Protein AF-A0A920PAE5-F1 (afdb_monomer)

Mean predicted aligned error: 4.55 Å

Nearest PDB structures (foldseek):
  1gr0-assembly1_A  TM=9.787E-01  e=7.448E-11  Mycobacterium tuberculosis
  6k96-assembly1_A-2  TM=8.801E-01  e=8.353E-07  Streptomyces citricolor
  6k96-assembly1_B-2  TM=8.871E-01  e=2.253E-06  Streptomyces citricolor
  3lrx-assembly3_C  TM=3.010E-01  e=3.157E+00  Pyrococcus furiosus
  3lrx-assembly4_E  TM=3.338E-01  e=3.603E+00  Pyrococcus furiosus

Solvent-accessible surface area (backbone atoms only — not comparable to full-atom values): 6837 Å² total; per-residue (Å²): 108,60,72,51,50,63,48,87,89,46,52,87,79,50,82,79,74,90,64,76,64,74,65,58,30,59,52,37,48,76,65,68,47,62,70,45,75,44,79,66,51,83,84,20,52,64,35,49,56,53,51,50,52,33,34,60,74,37,69,28,22,41,37,37,45,32,84,53,82,38,52,76,35,65,78,50,37,51,58,33,55,78,70,74,38,58,70,45,54,47,42,63,81,68,95,79,45,69,73,59,51,50,53,50,51,55,49,45,64,71,71,55,80,84,113

Sequence (115 aa):
MTHDGVGKYVSHLVKKSPHSTADISGILKEREVDVVINYLPVGSEMATKWYVEQVLDARCGLINCIPVFIAKEDFWRNRFEERGLPIVGDDIKSQVGATILHRVLTRCLKTGVLQ

pLDDT: mean 94.04, std 7.34, range [52.62, 98.56]

Secondary structure (DSSP, 8-state):
--GGGS-TTTTTT-PPPSSPPP-HHHHHHHTT--EEEE-PPTT-HHHHHHHHHHHHHHT-EEEE-SSS-SSSSHHHHHHHHHHT--EE-SSPPPSS-HHHHHHHHHHHHHTTTT-

Foldseek 3Di:
DCQCLADPVCPVVDDDDPDDDDLLLVVLLVVVAAEDEDPGDAPRQVNVVVVLVSCLSNLHAYEAQYPHDQCPDPVNVVSCVVSVHHYHDDHDDDPDDPVVVVVVVVVCVVVPPPD

Radius of gyration: 18.5 Å; Cα contacts (8 Å, |Δi|>4): 134; chains: 1; bounding box: 45×27×56 Å

Structure (mmCIF, N/CA/C/O backbone):
data_AF-A0A920PAE5-F1
#
_entry.id   AF-A0A920PAE5-F1
#
loop_
_atom_site.group_PDB
_atom_site.id
_atom_site.type_symbol
_atom_site.label_atom_id
_atom_site.label_alt_id
_atom_site.label_comp_id
_atom_site.label_asym_id
_atom_site.label_entity_id
_atom_site.label_seq_id
_atom_site.pdbx_PDB_ins_code
_atom_site.Cartn_x
_atom_site.Cartn_y
_atom_site.Cartn_z
_atom_site.occupancy
_atom_site.B_iso_or_equiv
_atom_site.auth_seq_id
_atom_site.auth_comp_id
_atom_site.auth_asym_id
_atom_site.auth_atom_id
_atom_site.pdbx_PDB_model_num
ATOM 1 N N . MET A 1 1 ? 15.468 -3.880 -6.943 1.00 83.88 1 MET A N 1
ATOM 2 C CA . MET A 1 1 ? 15.667 -2.869 -5.880 1.00 83.88 1 MET A CA 1
ATOM 3 C C . MET A 1 1 ? 14.596 -3.070 -4.825 1.00 83.88 1 MET A C 1
ATOM 5 O O . MET A 1 1 ? 13.464 -3.332 -5.192 1.00 83.88 1 MET A O 1
ATOM 9 N N . THR A 1 2 ? 14.943 -3.021 -3.537 1.00 86.56 2 THR A N 1
ATOM 10 C CA . THR A 1 2 ? 13.978 -3.254 -2.439 1.00 86.56 2 THR A CA 1
ATOM 11 C C . THR A 1 2 ? 13.516 -1.967 -1.753 1.00 86.56 2 THR A C 1
ATOM 13 O O . THR A 1 2 ? 12.682 -2.046 -0.861 1.00 86.56 2 THR A O 1
ATOM 16 N N . HIS A 1 3 ? 14.095 -0.811 -2.111 1.00 91.25 3 HIS A N 1
ATOM 17 C CA . HIS A 1 3 ? 13.911 0.470 -1.413 1.00 91.25 3 HIS A CA 1
ATOM 18 C C . HIS A 1 3 ? 14.000 0.311 0.121 1.00 91.25 3 HIS A C 1
ATOM 20 O O . HIS A 1 3 ? 14.853 -0.438 0.614 1.00 91.25 3 HIS A O 1
ATOM 26 N N . ASP A 1 4 ? 13.105 0.979 0.846 1.00 91.62 4 ASP A N 1
ATOM 27 C CA . ASP A 1 4 ? 12.852 0.910 2.287 1.00 91.62 4 ASP A CA 1
ATOM 28 C C . ASP A 1 4 ? 11.925 -0.263 2.686 1.00 91.62 4 ASP A C 1
ATOM 30 O O . ASP A 1 4 ? 11.425 -0.328 3.807 1.00 91.62 4 ASP A O 1
ATOM 34 N N . GLY A 1 5 ? 11.740 -1.242 1.791 1.00 87.38 5 GLY A N 1
ATOM 35 C CA . GLY A 1 5 ? 10.989 -2.483 2.016 1.00 87.38 5 GLY A CA 1
ATOM 36 C C . GLY A 1 5 ? 11.604 -3.437 3.044 1.00 87.38 5 GLY A C 1
ATOM 37 O O . GLY A 1 5 ? 10.938 -4.349 3.519 1.00 87.38 5 GLY A O 1
ATOM 38 N N . VAL A 1 6 ? 12.888 -3.274 3.377 1.00 90.56 6 VAL A N 1
ATOM 39 C CA . VAL A 1 6 ? 13.606 -4.160 4.307 1.00 90.56 6 VAL A CA 1
ATOM 40 C C . VAL A 1 6 ? 14.132 -3.343 5.478 1.00 90.56 6 VAL A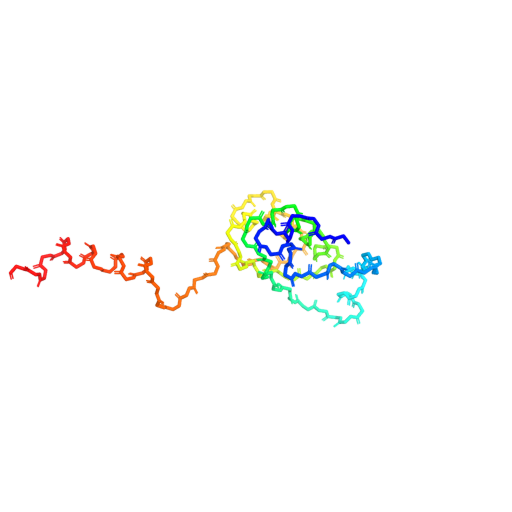 C 1
ATOM 42 O O . VAL A 1 6 ? 15.139 -2.647 5.360 1.00 90.56 6 VAL A O 1
ATOM 45 N N . GLY A 1 7 ? 13.447 -3.452 6.616 1.00 88.25 7 GLY A N 1
ATOM 46 C CA . GLY A 1 7 ? 13.802 -2.745 7.843 1.00 88.25 7 GLY A CA 1
ATOM 47 C C . GLY A 1 7 ? 15.007 -3.339 8.581 1.00 88.25 7 GLY A C 1
ATOM 48 O O . GLY A 1 7 ? 15.407 -4.486 8.364 1.00 88.25 7 GLY A O 1
ATOM 49 N N . LYS A 1 8 ? 15.543 -2.565 9.534 1.00 88.25 8 LYS A N 1
ATOM 50 C CA . LYS A 1 8 ? 16.699 -2.920 10.384 1.00 88.25 8 LYS A CA 1
ATOM 51 C C . LYS A 1 8 ? 16.563 -4.285 11.072 1.00 88.25 8 LYS A C 1
ATOM 53 O O . LYS A 1 8 ? 17.542 -5.011 11.198 1.00 88.25 8 LYS A O 1
ATOM 58 N N . TYR A 1 9 ? 15.358 -4.626 11.524 1.00 90.12 9 TYR A N 1
ATOM 59 C CA . TYR A 1 9 ? 15.102 -5.861 12.271 1.00 90.12 9 TYR A CA 1
ATOM 60 C C . TYR A 1 9 ? 14.961 -7.098 11.386 1.00 90.12 9 TYR A C 1
ATOM 62 O O . TYR A 1 9 ? 15.071 -8.206 11.887 1.00 90.12 9 TYR A O 1
ATOM 70 N N . VAL A 1 10 ? 14.728 -6.931 10.085 1.00 91.06 10 VAL A N 1
ATOM 71 C CA . VAL A 1 10 ? 14.508 -8.058 9.166 1.00 91.06 10 VAL A CA 1
ATOM 72 C C . VAL A 1 10 ? 15.715 -8.265 8.252 1.00 91.06 10 VAL A C 1
ATOM 74 O O . VAL A 1 10 ? 15.923 -9.365 7.756 1.00 91.06 10 VAL A O 1
ATOM 77 N N . SER A 1 11 ? 16.575 -7.256 8.083 1.00 90.75 11 SER A N 1
ATOM 78 C CA . SER A 1 11 ? 17.735 -7.302 7.181 1.00 90.75 11 SER A CA 1
ATOM 79 C C . SER A 1 11 ? 18.727 -8.439 7.447 1.00 90.75 11 SER A C 1
ATOM 81 O O . SER A 1 11 ? 19.404 -8.865 6.518 1.00 90.75 11 SER A O 1
ATOM 83 N N . HIS A 1 12 ? 18.814 -8.935 8.683 1.00 92.88 12 HIS A N 1
ATOM 84 C CA . HIS A 1 12 ? 19.663 -10.073 9.049 1.00 92.88 12 HIS A CA 1
ATOM 85 C C . HIS A 1 12 ? 18.955 -11.431 8.910 1.00 92.88 12 HIS A C 1
ATOM 87 O O . HIS A 1 12 ? 19.612 -12.466 8.948 1.00 92.88 12 HIS A O 1
ATOM 93 N N . LEU A 1 13 ? 17.628 -11.430 8.744 1.00 93.69 13 LEU A N 1
ATOM 94 C CA . LEU A 1 13 ? 16.799 -12.627 8.592 1.00 93.69 13 LEU A CA 1
ATOM 95 C C . LEU A 1 13 ? 16.514 -12.956 7.123 1.00 93.69 13 LEU A C 1
ATOM 97 O O . LEU A 1 13 ? 16.297 -14.118 6.789 1.00 93.69 13 LEU A O 1
ATOM 101 N N . VAL A 1 14 ? 16.515 -11.953 6.239 1.00 92.81 14 VAL A N 1
ATOM 102 C CA . VAL A 1 14 ? 16.255 -12.139 4.804 1.00 92.81 14 VAL A CA 1
ATOM 103 C C . VAL A 1 14 ? 17.462 -11.771 3.954 1.00 92.81 14 VAL A C 1
ATOM 105 O O . VAL A 1 14 ? 18.074 -10.715 4.110 1.00 92.81 14 VAL A O 1
ATOM 108 N N . LYS A 1 15 ? 17.770 -12.628 2.979 1.00 92.19 15 LYS A N 1
ATOM 109 C CA . LYS A 1 15 ? 18.775 -12.350 1.954 1.00 92.19 15 LYS A CA 1
ATOM 110 C C . LYS A 1 15 ? 18.100 -11.690 0.756 1.00 92.19 15 LYS A C 1
ATOM 112 O O . LYS A 1 15 ? 17.195 -12.267 0.157 1.00 92.19 15 LYS A O 1
ATOM 117 N N . LYS A 1 16 ? 18.551 -10.488 0.386 1.00 90.69 16 LYS A N 1
ATOM 118 C CA . LYS A 1 16 ? 18.080 -9.823 -0.837 1.00 90.69 16 LYS A CA 1
ATOM 119 C C . LYS A 1 16 ? 18.426 -10.679 -2.055 1.00 90.69 16 LYS A C 1
ATOM 121 O O . LYS A 1 16 ? 19.532 -11.214 -2.147 1.00 90.69 16 LYS A O 1
ATOM 126 N N . SER A 1 17 ? 17.478 -10.782 -2.982 1.00 92.50 17 SER A N 1
ATOM 127 C CA . SER A 1 17 ? 17.704 -11.442 -4.267 1.00 92.50 17 SER A CA 1
ATOM 128 C C . SER A 1 17 ? 18.862 -10.760 -5.013 1.00 92.50 17 SER A C 1
ATOM 130 O O . SER A 1 17 ? 18.905 -9.527 -5.032 1.00 92.50 17 SER A O 1
ATOM 132 N N . PRO A 1 18 ? 19.791 -11.524 -5.618 1.00 92.00 18 PRO A N 1
ATOM 133 C CA . PRO A 1 18 ? 20.869 -10.962 -6.430 1.00 92.00 18 PRO A CA 1
ATOM 134 C C . PRO A 1 18 ? 20.385 -10.494 -7.811 1.00 92.00 18 PRO A C 1
ATOM 136 O O . PRO A 1 18 ? 21.137 -9.845 -8.532 1.00 92.00 18 PRO A O 1
ATOM 139 N N . HIS A 1 19 ? 19.155 -10.841 -8.197 1.00 93.56 19 HIS A N 1
ATOM 140 C CA . HIS A 1 19 ? 18.592 -10.477 -9.490 1.00 93.56 19 HIS A CA 1
ATOM 141 C C . HIS A 1 19 ? 18.264 -8.980 -9.559 1.00 93.56 19 HIS A C 1
ATOM 143 O O . HIS A 1 19 ? 17.979 -8.325 -8.550 1.00 93.56 19 HIS A O 1
ATOM 149 N N . SER A 1 20 ? 18.290 -8.441 -10.777 1.00 93.50 20 SER A N 1
ATOM 150 C CA . SER A 1 20 ? 17.845 -7.080 -11.062 1.00 93.50 20 SER A CA 1
ATOM 151 C C . SER A 1 20 ? 16.360 -6.892 -10.730 1.00 93.50 20 SER A C 1
ATOM 153 O O . SER A 1 20 ? 15.599 -7.846 -10.558 1.00 93.50 20 SER A O 1
ATOM 155 N N . THR A 1 21 ? 15.940 -5.631 -10.611 1.00 93.88 21 THR A N 1
ATOM 156 C CA . THR A 1 21 ? 14.515 -5.296 -10.516 1.00 93.88 21 THR A CA 1
ATOM 157 C C . THR A 1 21 ? 13.797 -5.813 -11.760 1.00 93.88 21 THR A C 1
ATOM 159 O O . THR A 1 21 ? 14.253 -5.553 -12.871 1.00 93.88 21 THR A O 1
ATOM 162 N N . 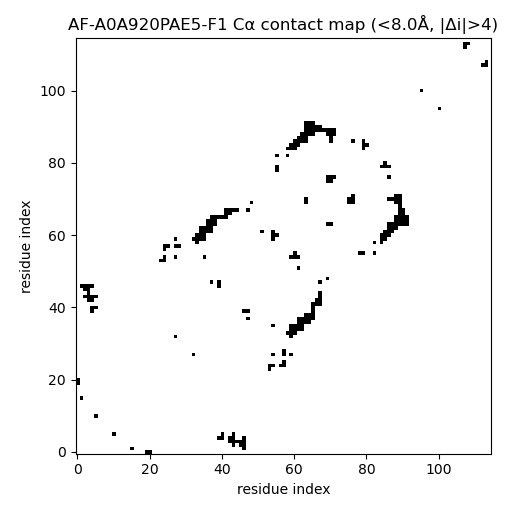ALA A 1 22 ? 12.696 -6.537 -11.570 1.00 94.88 22 ALA A N 1
ATOM 163 C CA . ALA A 1 22 ? 11.842 -6.960 -12.670 1.00 94.88 22 ALA A CA 1
ATOM 164 C C . ALA A 1 22 ? 11.064 -5.768 -13.255 1.00 94.88 22 ALA A C 1
ATOM 166 O O . ALA A 1 22 ? 10.800 -4.795 -12.544 1.00 94.88 22 ALA A O 1
ATOM 167 N N . ASP A 1 23 ? 10.673 -5.866 -14.525 1.00 96.69 23 ASP A N 1
ATOM 168 C CA . ASP A 1 23 ? 9.734 -4.930 -15.148 1.00 96.69 23 ASP A CA 1
ATOM 169 C C . ASP A 1 23 ? 8.316 -5.205 -14.633 1.00 96.69 23 ASP A C 1
ATOM 171 O O . ASP A 1 23 ? 7.583 -6.038 -15.164 1.00 96.69 23 ASP A O 1
ATOM 175 N N . ILE A 1 24 ? 7.952 -4.538 -13.539 1.00 97.50 24 ILE A N 1
ATOM 176 C CA . ILE A 1 24 ? 6.664 -4.754 -12.879 1.00 97.50 24 ILE A CA 1
ATOM 177 C C . ILE A 1 24 ? 5.512 -4.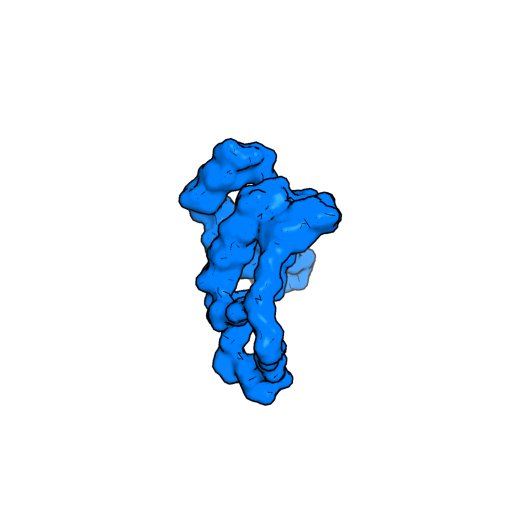321 -13.785 1.00 97.50 24 ILE A C 1
ATOM 179 O O . ILE A 1 24 ? 4.546 -5.067 -13.911 1.00 97.50 24 ILE A O 1
ATOM 183 N N . SER A 1 25 ? 5.611 -3.161 -14.443 1.00 98.00 25 SER A N 1
ATOM 184 C CA . SER A 1 25 ? 4.553 -2.676 -15.336 1.00 98.00 25 SER A CA 1
ATOM 185 C C . SER A 1 25 ? 4.322 -3.637 -16.506 1.00 98.00 25 SER A C 1
ATOM 187 O O . SER A 1 25 ? 3.177 -3.989 -16.794 1.00 98.00 25 SER A O 1
ATOM 189 N N . GLY A 1 26 ? 5.399 -4.119 -17.138 1.00 98.31 26 GLY A N 1
ATOM 190 C CA . GLY A 1 26 ? 5.327 -5.113 -18.210 1.00 98.31 26 GLY A CA 1
ATOM 191 C C . GLY A 1 26 ? 4.686 -6.422 -17.754 1.00 98.31 26 GLY A C 1
ATOM 192 O O . GLY A 1 26 ? 3.753 -6.897 -18.395 1.00 98.31 26 GLY A O 1
ATOM 193 N N . ILE A 1 27 ? 5.107 -6.954 -16.602 1.00 98.31 27 ILE A N 1
ATOM 194 C CA . ILE A 1 27 ? 4.549 -8.191 -16.034 1.00 98.31 27 ILE A CA 1
ATOM 195 C C . ILE A 1 27 ? 3.053 -8.048 -15.724 1.00 98.31 27 ILE A C 1
ATOM 197 O O . ILE A 1 27 ? 2.288 -8.977 -15.978 1.00 98.31 27 ILE A O 1
ATOM 201 N N . LEU A 1 28 ? 2.623 -6.913 -15.163 1.00 98.44 28 LEU A N 1
ATOM 202 C CA . LEU A 1 28 ? 1.211 -6.668 -14.849 1.00 98.44 28 LEU A CA 1
ATOM 203 C C . LEU A 1 28 ? 0.352 -6.601 -16.119 1.00 98.44 28 LEU A C 1
ATOM 205 O O . LEU A 1 28 ? -0.738 -7.170 -16.138 1.00 98.44 28 LEU A O 1
ATOM 209 N N . LYS A 1 29 ? 0.860 -5.964 -17.183 1.00 98.25 29 LYS A N 1
ATOM 210 C CA . LYS A 1 29 ? 0.190 -5.897 -18.493 1.00 98.25 29 LYS A CA 1
ATOM 211 C C . LYS A 1 29 ? 0.119 -7.262 -19.172 1.00 98.25 29 LYS A C 1
ATOM 213 O O . LYS A 1 29 ? -0.945 -7.642 -19.637 1.00 98.25 29 LYS A O 1
ATOM 218 N N . GLU A 1 30 ? 1.232 -7.998 -19.213 1.00 98.38 30 GLU A N 1
ATOM 219 C CA . GLU A 1 30 ? 1.316 -9.337 -19.820 1.00 98.38 30 GLU A CA 1
ATOM 220 C C . GLU A 1 30 ? 0.334 -10.315 -19.168 1.00 98.38 30 GLU A C 1
ATOM 222 O O . GLU A 1 30 ? -0.258 -11.154 -19.838 1.00 98.38 30 GLU A O 1
ATOM 227 N N . ARG A 1 31 ? 0.158 -10.195 -17.850 1.00 98.12 31 ARG A N 1
ATOM 228 C CA . ARG A 1 31 ? -0.728 -11.055 -17.062 1.00 98.12 31 ARG A CA 1
ATOM 229 C C . ARG A 1 31 ? -2.163 -10.549 -16.965 1.00 98.12 31 ARG A C 1
ATOM 231 O O . ARG A 1 31 ? -2.926 -11.145 -16.211 1.00 98.12 31 ARG A O 1
ATOM 238 N N . GLU A 1 32 ? -2.501 -9.466 -17.667 1.00 97.81 32 GLU A N 1
ATOM 239 C CA . GLU A 1 32 ? -3.843 -8.869 -17.676 1.00 97.81 32 GLU A CA 1
ATOM 240 C C . GLU A 1 32 ? -4.377 -8.625 -16.252 1.00 97.81 32 GLU A C 1
ATOM 242 O O . GLU A 1 32 ? -5.504 -8.967 -15.909 1.00 97.81 32 GLU A O 1
ATOM 247 N N . VAL A 1 33 ? -3.527 -8.079 -15.375 1.00 98.38 33 VAL A N 1
ATOM 248 C 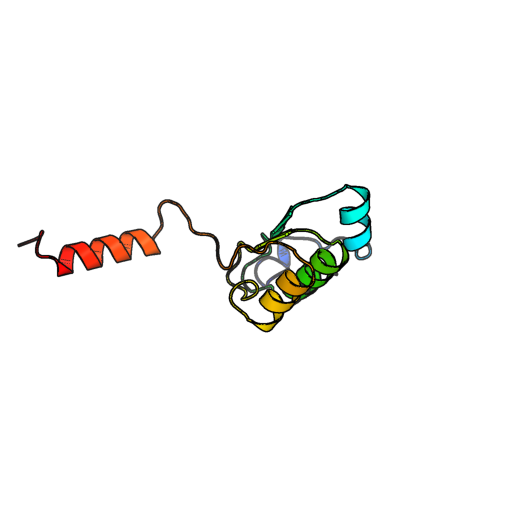CA . VAL A 1 33 ? -3.886 -7.883 -13.966 1.00 98.38 33 VAL A CA 1
ATOM 249 C C . VAL A 1 33 ? -4.868 -6.724 -13.817 1.00 98.38 33 VAL A C 1
ATOM 251 O O . VAL A 1 33 ? -4.555 -5.590 -14.167 1.00 98.38 33 VAL A O 1
ATOM 254 N N . ASP A 1 34 ? -6.012 -6.982 -13.185 1.00 98.12 34 ASP A N 1
ATOM 255 C CA . ASP A 1 34 ? -6.993 -5.935 -12.880 1.00 98.12 34 ASP A CA 1
ATOM 256 C C . ASP A 1 34 ? -6.653 -5.148 -11.608 1.00 98.12 34 ASP A C 1
ATOM 258 O O . ASP A 1 34 ? -6.828 -3.930 -11.551 1.00 98.12 34 ASP A O 1
ATOM 262 N N . VAL A 1 35 ? -6.190 -5.835 -10.555 1.00 98.19 35 VAL A N 1
ATOM 263 C CA . VAL A 1 35 ? -6.017 -5.260 -9.210 1.00 98.19 35 VAL A CA 1
ATOM 264 C C . VAL A 1 35 ? -4.719 -5.732 -8.564 1.00 98.19 35 VAL A C 1
ATOM 266 O O . VAL A 1 35 ? -4.423 -6.925 -8.518 1.00 98.19 35 VAL A O 1
ATOM 269 N N . VAL A 1 36 ? -3.979 -4.787 -7.984 1.00 98.38 36 VAL A N 1
ATOM 270 C CA . VAL A 1 36 ? -2.775 -5.040 -7.187 1.00 98.38 36 VAL A CA 1
ATOM 271 C C . VAL A 1 36 ? -3.054 -4.775 -5.711 1.00 98.38 36 VAL A C 1
ATOM 273 O O . VAL A 1 36 ? -3.673 -3.775 -5.353 1.00 98.38 36 VAL A O 1
ATOM 276 N N . ILE A 1 37 ? -2.570 -5.661 -4.840 1.00 98.31 37 ILE A N 1
ATOM 277 C CA . ILE A 1 37 ? -2.718 -5.542 -3.385 1.00 98.31 37 ILE A CA 1
ATOM 278 C C . ILE A 1 37 ? -1.348 -5.271 -2.760 1.00 98.31 37 ILE A C 1
ATOM 280 O O . ILE A 1 37 ? -0.429 -6.081 -2.886 1.00 98.31 37 ILE A O 1
ATOM 284 N N . ASN A 1 38 ? -1.208 -4.140 -2.071 1.00 97.81 38 ASN A N 1
ATOM 285 C CA . ASN A 1 38 ? 0.030 -3.748 -1.410 1.00 97.81 38 ASN A CA 1
ATOM 286 C C . ASN A 1 38 ? 0.073 -4.241 0.044 1.00 97.81 38 ASN A C 1
ATOM 288 O O . ASN A 1 38 ? -0.602 -3.682 0.906 1.00 97.81 38 ASN A O 1
ATOM 292 N N . TYR A 1 39 ? 0.927 -5.232 0.310 1.00 97.12 39 TYR A N 1
ATOM 293 C CA . TYR A 1 39 ? 1.264 -5.744 1.648 1.00 97.12 39 TYR A CA 1
ATOM 294 C C . TYR A 1 39 ? 2.747 -5.554 1.995 1.00 97.12 39 TYR A C 1
ATOM 296 O O . TYR A 1 39 ? 3.355 -6.380 2.680 1.00 97.12 39 TYR A O 1
ATOM 304 N N . LEU A 1 40 ? 3.366 -4.482 1.499 1.00 96.44 40 LEU A N 1
ATOM 305 C CA . LEU A 1 40 ? 4.724 -4.140 1.910 1.00 96.44 40 LEU A CA 1
ATOM 306 C C . LEU A 1 40 ? 4.820 -3.953 3.440 1.00 96.44 40 LEU A C 1
ATOM 308 O O . LEU A 1 40 ? 3.818 -3.723 4.118 1.00 96.44 40 LEU A O 1
ATOM 312 N N . PRO A 1 41 ? 6.019 -4.051 4.030 1.00 94.62 41 PRO A N 1
ATOM 313 C CA . PRO A 1 41 ? 6.176 -3.760 5.447 1.00 94.62 41 PRO A CA 1
ATOM 314 C C . PRO A 1 41 ? 5.781 -2.319 5.799 1.00 94.62 41 PRO A C 1
ATOM 316 O O . PRO A 1 41 ? 5.925 -1.384 5.010 1.00 94.62 41 PRO A O 1
ATOM 319 N N . VAL A 1 42 ? 5.286 -2.128 7.023 1.00 92.31 42 VAL A N 1
ATOM 320 C CA . VAL A 1 42 ? 4.966 -0.792 7.542 1.00 92.31 42 VAL A CA 1
ATOM 321 C C . VAL A 1 42 ? 6.226 0.080 7.534 1.00 92.31 42 VAL A C 1
ATOM 323 O O . VAL A 1 42 ? 7.291 -0.356 7.970 1.00 92.31 42 VAL A O 1
ATOM 326 N N . GLY A 1 43 ? 6.091 1.319 7.055 1.00 90.31 43 GLY A N 1
ATOM 327 C CA . GLY A 1 43 ? 7.197 2.273 6.911 1.00 90.31 43 GLY A CA 1
ATOM 328 C C . GLY A 1 43 ? 7.882 2.256 5.540 1.00 90.31 43 GLY A C 1
ATOM 329 O O . GLY A 1 43 ? 8.769 3.070 5.311 1.00 90.31 43 GLY A O 1
ATOM 330 N N . SER A 1 44 ? 7.471 1.378 4.621 1.00 94.62 44 SER A N 1
ATOM 331 C CA . SER A 1 44 ? 8.018 1.300 3.261 1.00 94.62 44 SER A CA 1
ATOM 332 C C . SER A 1 44 ? 7.381 2.325 2.313 1.00 94.62 44 SER A C 1
ATOM 334 O O . SER A 1 44 ? 6.641 1.975 1.388 1.00 94.62 44 SER A O 1
ATOM 336 N N . GLU A 1 45 ? 7.628 3.608 2.570 1.00 95.31 45 GLU A N 1
ATOM 337 C CA . GLU A 1 45 ? 7.042 4.731 1.837 1.00 95.31 45 GLU A CA 1
ATOM 338 C C . GLU A 1 45 ? 7.593 4.844 0.411 1.00 95.31 45 GLU A C 1
ATOM 340 O O . GLU A 1 45 ? 6.819 4.912 -0.546 1.00 95.31 45 GLU A O 1
ATOM 345 N N . MET A 1 46 ? 8.919 4.812 0.248 1.00 95.69 46 MET A N 1
ATOM 346 C CA . MET A 1 46 ? 9.561 4.897 -1.065 1.00 95.69 46 MET A CA 1
ATOM 347 C C . MET A 1 46 ? 9.197 3.693 -1.929 1.00 95.69 46 MET A C 1
ATOM 349 O O . MET A 1 46 ? 8.890 3.857 -3.108 1.00 95.69 46 MET A O 1
ATOM 353 N N . ALA A 1 47 ? 9.212 2.489 -1.347 1.00 96.56 47 ALA A N 1
ATOM 354 C CA . ALA A 1 47 ? 8.808 1.273 -2.040 1.00 96.56 47 ALA A CA 1
ATOM 355 C C . ALA A 1 47 ? 7.353 1.372 -2.509 1.00 96.56 47 ALA A C 1
ATOM 357 O O . ALA A 1 47 ? 7.070 1.105 -3.673 1.00 96.56 47 ALA A O 1
ATOM 358 N N . THR A 1 48 ? 6.443 1.794 -1.627 1.00 97.31 48 THR A N 1
ATOM 359 C CA . THR A 1 48 ? 5.017 1.913 -1.954 1.00 97.31 48 THR A CA 1
ATOM 360 C C . THR A 1 48 ? 4.793 2.906 -3.081 1.00 97.31 48 THR A C 1
ATOM 362 O O . THR A 1 48 ? 4.178 2.547 -4.078 1.00 97.31 48 THR A O 1
ATOM 365 N N . LYS A 1 49 ? 5.352 4.117 -2.979 1.00 97.06 49 LYS A N 1
ATOM 366 C CA . LYS A 1 49 ? 5.239 5.136 -4.032 1.00 97.06 49 LYS A CA 1
ATOM 367 C C . LYS A 1 49 ? 5.808 4.635 -5.361 1.00 97.06 49 LYS A C 1
ATOM 369 O O . LYS A 1 49 ? 5.182 4.822 -6.396 1.00 97.06 49 LYS A O 1
ATOM 374 N N . TRP A 1 50 ? 6.938 3.925 -5.335 1.00 97.75 50 TRP A N 1
ATOM 375 C CA . TRP A 1 50 ? 7.514 3.324 -6.539 1.00 97.75 50 TRP A CA 1
ATOM 376 C C . TRP A 1 50 ? 6.585 2.280 -7.176 1.00 97.75 50 TRP A C 1
ATOM 378 O O . TRP A 1 50 ? 6.349 2.344 -8.379 1.00 97.75 50 TRP A O 1
ATOM 388 N N . TYR A 1 51 ? 6.009 1.359 -6.393 1.00 97.81 51 TYR A N 1
ATOM 389 C CA . TYR A 1 51 ? 5.053 0.372 -6.915 1.00 97.81 51 TYR A CA 1
ATOM 390 C C . TYR A 1 51 ? 3.759 1.017 -7.420 1.00 97.81 51 TYR A C 1
ATOM 392 O O . TYR A 1 51 ? 3.214 0.555 -8.418 1.00 97.81 51 TYR A O 1
ATOM 400 N N . VAL A 1 52 ? 3.282 2.088 -6.782 1.00 97.81 52 VAL A N 1
ATOM 401 C CA . VAL A 1 52 ? 2.097 2.835 -7.235 1.00 97.81 52 VAL A CA 1
ATOM 402 C C . VAL A 1 52 ? 2.313 3.407 -8.637 1.00 97.81 52 VAL A C 1
ATOM 404 O O . VAL A 1 52 ? 1.417 3.298 -9.469 1.00 97.81 52 VAL A O 1
ATOM 407 N N . GLU A 1 53 ? 3.503 3.934 -8.940 1.00 97.88 53 GLU A N 1
ATOM 408 C CA . GLU A 1 53 ? 3.843 4.362 -10.306 1.00 97.88 53 GLU A CA 1
ATOM 409 C C . GLU A 1 53 ? 3.752 3.194 -11.299 1.00 97.88 53 GLU A C 1
ATOM 411 O O . GLU A 1 53 ? 3.111 3.316 -12.340 1.00 97.88 53 GLU A O 1
ATOM 416 N N . GLN A 1 54 ? 4.298 2.024 -10.945 1.00 98.00 54 GLN A N 1
ATOM 417 C CA . GLN A 1 54 ? 4.236 0.839 -11.814 1.00 98.00 54 GLN A CA 1
ATOM 418 C C . GLN A 1 54 ? 2.792 0.373 -12.066 1.00 98.00 54 GLN A C 1
ATOM 420 O O . GLN A 1 54 ? 2.458 -0.041 -13.176 1.00 98.00 54 GLN A O 1
ATOM 425 N N . VAL A 1 55 ? 1.936 0.460 -11.044 1.00 98.19 55 VAL A N 1
ATOM 426 C CA . VAL A 1 55 ? 0.504 0.127 -11.106 1.00 98.19 55 VAL A CA 1
ATOM 427 C C . VAL A 1 55 ? -0.259 1.103 -12.002 1.00 98.19 55 VAL A C 1
ATOM 429 O O . VAL A 1 55 ? -1.054 0.674 -12.840 1.00 98.19 55 VAL A O 1
ATOM 432 N N . LEU A 1 56 ? 0.014 2.406 -11.882 1.00 97.88 56 LEU A N 1
ATOM 433 C CA . LEU A 1 56 ? -0.573 3.435 -12.744 1.00 97.88 56 LEU A CA 1
ATOM 434 C C . LEU A 1 56 ? -0.162 3.241 -14.208 1.00 97.88 56 LEU A C 1
ATOM 436 O O . LEU A 1 56 ? -1.005 3.359 -15.100 1.00 97.88 56 LEU A O 1
ATOM 440 N N . ASP A 1 57 ? 1.105 2.902 -14.456 1.00 97.88 57 ASP A N 1
ATOM 441 C CA . ASP A 1 57 ? 1.626 2.621 -15.797 1.00 97.88 57 ASP A CA 1
ATOM 442 C C . ASP A 1 57 ? 1.024 1.346 -16.400 1.00 97.88 57 ASP A C 1
ATOM 444 O O . ASP A 1 57 ? 0.822 1.267 -17.616 1.00 97.88 57 ASP A O 1
ATOM 448 N N . ALA A 1 58 ? 0.731 0.353 -15.556 1.00 98.06 58 ALA A N 1
ATOM 449 C CA . ALA A 1 58 ? 0.047 -0.885 -15.925 1.00 98.06 58 ALA A CA 1
ATOM 450 C C . ALA A 1 58 ? -1.467 -0.727 -16.114 1.00 98.06 58 ALA A C 1
ATOM 452 O O . ALA A 1 58 ? -2.095 -1.606 -16.693 1.00 98.06 58 ALA A O 1
ATOM 453 N N . ARG A 1 59 ? -2.037 0.411 -15.697 1.00 97.88 59 ARG A N 1
ATOM 454 C CA . ARG A 1 59 ? -3.482 0.672 -15.667 1.00 97.88 59 ARG A CA 1
ATOM 455 C C . ARG A 1 59 ? -4.266 -0.325 -14.802 1.00 97.88 59 ARG A C 1
ATOM 457 O O . ARG A 1 59 ? -5.385 -0.686 -15.153 1.00 97.88 59 ARG A O 1
ATOM 464 N N . CYS A 1 60 ? -3.708 -0.725 -13.661 1.00 98.44 60 CYS A N 1
ATOM 465 C CA . CYS A 1 60 ? -4.395 -1.587 -12.695 1.00 98.44 60 CYS A CA 1
ATOM 466 C C . CYS A 1 60 ? -5.016 -0.764 -11.554 1.00 98.44 60 CYS A C 1
ATOM 468 O O . CYS A 1 60 ? -4.539 0.318 -11.206 1.00 98.44 60 CYS A O 1
ATOM 470 N N . GLY A 1 61 ? -6.056 -1.307 -10.924 1.00 98.38 61 GLY A N 1
ATOM 471 C CA . GLY A 1 61 ? -6.550 -0.825 -9.639 1.00 98.38 61 GLY A CA 1
ATOM 472 C C . GLY A 1 61 ? -5.595 -1.157 -8.488 1.00 98.38 61 GLY A C 1
ATOM 473 O O . GLY A 1 61 ? -4.800 -2.097 -8.575 1.00 98.38 61 GLY A O 1
ATOM 474 N N . LEU A 1 62 ? -5.690 -0.414 -7.383 1.00 98.56 62 LEU A N 1
ATOM 475 C CA . LEU A 1 62 ? -4.833 -0.607 -6.208 1.00 98.56 62 LEU A CA 1
ATOM 476 C C . LEU A 1 62 ? -5.637 -0.790 -4.918 1.00 98.56 62 LEU A C 1
ATOM 478 O O . LEU A 1 62 ? -6.516 0.010 -4.607 1.00 98.56 62 LEU A O 1
ATOM 482 N N . ILE A 1 63 ? -5.258 -1.784 -4.113 1.00 98.44 63 ILE A N 1
ATOM 483 C CA . ILE A 1 63 ? -5.667 -1.928 -2.712 1.00 98.44 63 ILE A CA 1
ATOM 484 C C . ILE A 1 63 ? -4.436 -1.722 -1.827 1.00 98.44 63 ILE A C 1
ATOM 486 O O . ILE A 1 63 ? -3.534 -2.559 -1.798 1.00 98.44 63 ILE A O 1
ATOM 490 N N . ASN A 1 64 ? -4.387 -0.608 -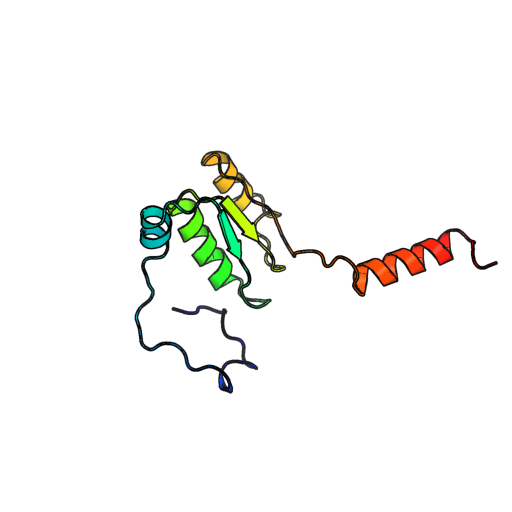1.101 1.00 97.94 64 ASN A N 1
ATOM 491 C CA . ASN A 1 64 ? -3.290 -0.272 -0.207 1.00 97.94 64 ASN A CA 1
ATOM 492 C C . ASN A 1 64 ? -3.583 -0.706 1.235 1.00 97.94 64 ASN A C 1
ATOM 494 O O . ASN A 1 64 ? -4.373 -0.072 1.936 1.00 97.94 64 ASN A O 1
ATOM 498 N N . CYS A 1 65 ? -2.928 -1.777 1.691 1.00 97.62 65 CYS A N 1
ATOM 499 C CA . CYS A 1 65 ? -3.192 -2.361 3.008 1.00 97.62 65 CYS A CA 1
ATOM 500 C C . CYS A 1 65 ? -2.307 -1.804 4.129 1.00 97.62 65 CYS A C 1
ATOM 502 O O . CYS A 1 65 ? -2.464 -2.225 5.272 1.00 97.62 65 CYS A O 1
ATOM 504 N N . ILE A 1 66 ? -1.383 -0.890 3.831 1.00 96.06 66 ILE A N 1
ATOM 505 C CA . ILE A 1 66 ? -0.405 -0.379 4.798 1.00 96.06 66 ILE A CA 1
ATOM 506 C C . ILE A 1 66 ? -0.706 1.089 5.142 1.00 96.06 66 ILE A C 1
ATOM 508 O O . ILE A 1 66 ? -1.329 1.782 4.335 1.00 96.06 66 ILE A O 1
ATOM 512 N N . PRO A 1 67 ? -0.236 1.616 6.287 1.00 95.19 67 PRO A N 1
ATOM 513 C CA . PRO A 1 67 ? -0.502 2.993 6.711 1.00 95.19 67 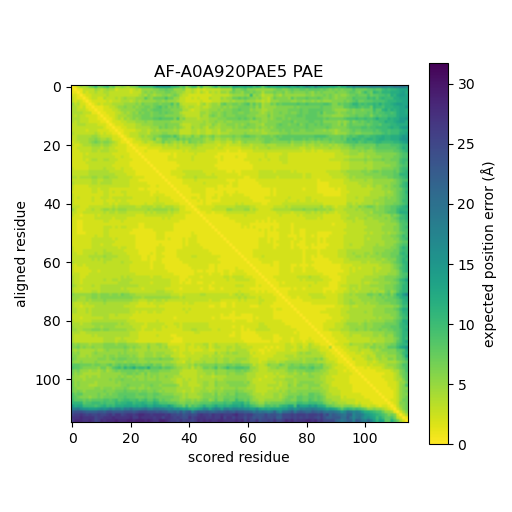PRO A CA 1
ATOM 514 C C . PRO A 1 67 ? 0.421 4.024 6.030 1.00 95.19 67 PRO A C 1
ATOM 516 O O . PRO A 1 67 ? 0.913 4.950 6.671 1.00 95.19 67 PRO A O 1
ATOM 519 N N . VAL A 1 68 ? 0.678 3.863 4.730 1.00 95.50 68 VAL A N 1
ATOM 520 C CA . VAL A 1 68 ? 1.310 4.882 3.876 1.00 95.50 68 VAL A CA 1
ATOM 521 C C . VAL A 1 68 ? 0.197 5.583 3.115 1.00 95.50 68 VAL A C 1
ATOM 523 O O . VAL A 1 68 ? -0.630 4.906 2.512 1.00 95.50 68 VAL A O 1
ATOM 526 N N . PHE A 1 69 ? 0.157 6.915 3.144 1.00 95.69 69 PHE A N 1
ATOM 527 C CA . PHE A 1 69 ? -0.927 7.660 2.509 1.00 95.69 69 PHE A CA 1
ATOM 528 C C . PHE A 1 69 ? -0.802 7.630 0.989 1.00 95.69 69 PHE A C 1
ATOM 530 O O . PHE A 1 69 ? 0.137 8.194 0.439 1.00 95.69 69 PHE A O 1
ATOM 537 N N . ILE A 1 70 ? -1.757 6.970 0.334 1.00 96.62 70 ILE A N 1
ATOM 538 C CA . ILE A 1 70 ? -1.911 6.943 -1.122 1.00 96.62 70 ILE A CA 1
ATOM 539 C C . ILE A 1 70 ? -3.358 7.304 -1.448 1.00 96.62 70 ILE A C 1
ATOM 541 O O . ILE A 1 70 ? -3.614 8.352 -2.025 1.00 96.62 70 ILE A O 1
ATOM 545 N N . ALA A 1 71 ? -4.332 6.509 -1.000 1.00 95.69 71 ALA A N 1
ATOM 546 C CA . ALA A 1 71 ? -5.745 6.790 -1.262 1.00 95.69 71 ALA A CA 1
ATOM 547 C C . ALA A 1 71 ? -6.216 8.082 -0.574 1.00 95.69 71 ALA A C 1
ATOM 549 O O . ALA A 1 71 ? -7.073 8.809 -1.086 1.00 95.69 71 ALA A O 1
ATOM 550 N N . LYS A 1 72 ? -5.647 8.388 0.598 1.00 94.31 72 LYS A N 1
ATOM 551 C CA . LYS A 1 72 ? -5.993 9.590 1.358 1.00 94.31 72 LYS A CA 1
ATOM 552 C C . LYS A 1 72 ? -5.411 10.874 0.760 1.00 94.31 72 LYS A C 1
ATOM 554 O O . LYS A 1 72 ? -6.016 11.923 0.954 1.00 94.31 72 LYS A O 1
ATOM 559 N N . GLU A 1 73 ? -4.282 10.802 0.060 1.00 95.62 73 GLU A N 1
ATOM 560 C CA . GLU A 1 73 ? -3.569 11.967 -0.473 1.00 95.62 73 GLU A CA 1
ATOM 561 C C . GLU A 1 73 ? -4.116 12.377 -1.849 1.00 95.62 73 GLU A C 1
ATOM 563 O O . GLU A 1 73 ? -4.171 11.562 -2.772 1.00 95.62 73 GLU A O 1
ATOM 568 N N . ASP A 1 74 ? -4.488 13.651 -2.001 1.00 96.94 74 ASP A N 1
ATOM 569 C CA . ASP A 1 74 ? -5.101 14.167 -3.234 1.00 96.94 74 ASP A CA 1
ATOM 570 C C . ASP A 1 74 ? -4.196 13.971 -4.458 1.00 96.94 74 ASP A C 1
ATOM 572 O O . ASP A 1 74 ? -4.679 13.640 -5.537 1.00 96.94 74 ASP A O 1
ATOM 576 N N . PHE A 1 75 ? -2.874 14.092 -4.285 1.00 97.12 75 PHE A N 1
ATOM 577 C CA . PHE A 1 75 ? -1.903 13.882 -5.360 1.00 97.12 75 PHE A CA 1
ATOM 578 C C . PHE A 1 75 ? -2.060 12.513 -6.036 1.00 97.12 75 PHE A C 1
ATOM 580 O O . PHE A 1 75 ? -2.131 12.430 -7.260 1.00 97.12 75 PHE A O 1
ATOM 587 N N . TRP A 1 76 ? -2.131 11.434 -5.254 1.00 97.69 76 TRP A N 1
ATOM 588 C CA . TRP A 1 76 ? -2.275 10.087 -5.803 1.00 97.69 76 TRP A CA 1
ATOM 589 C C . TRP A 1 76 ? -3.696 9.833 -6.271 1.00 97.69 76 TRP A C 1
ATOM 591 O O . TRP A 1 76 ? -3.887 9.321 -7.372 1.00 97.69 76 TRP A O 1
ATOM 601 N N . ARG A 1 77 ? -4.688 10.236 -5.474 1.00 97.12 77 ARG A N 1
ATOM 602 C CA . ARG A 1 77 ? -6.101 10.063 -5.813 1.00 97.12 77 ARG A CA 1
ATOM 603 C C . ARG A 1 77 ? -6.435 10.649 -7.183 1.00 97.12 77 ARG A C 1
ATOM 605 O O . ARG A 1 77 ? -6.965 9.927 -8.023 1.00 97.12 77 ARG A O 1
ATOM 612 N N . ASN A 1 78 ? -6.033 11.893 -7.440 1.00 97.81 78 ASN A N 1
ATOM 613 C CA . ASN A 1 78 ? -6.283 12.566 -8.715 1.00 97.81 78 ASN A CA 1
ATOM 614 C C . ASN A 1 78 ? -5.662 11.795 -9.888 1.00 97.81 78 ASN A C 1
ATOM 616 O O . ASN A 1 78 ? -6.281 11.649 -10.933 1.00 97.81 78 ASN A O 1
ATOM 620 N N . ARG A 1 79 ? -4.472 11.212 -9.710 1.00 98.06 79 ARG A N 1
ATOM 621 C CA . ARG A 1 79 ? -3.799 10.432 -10.762 1.00 98.06 79 ARG A CA 1
ATOM 622 C C . A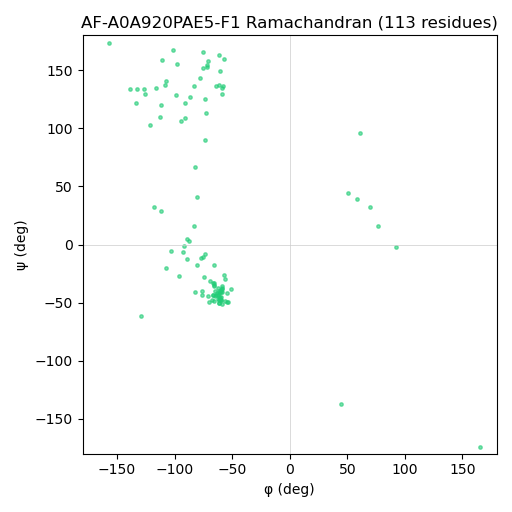RG A 1 79 ? -4.487 9.104 -11.080 1.00 98.06 79 ARG A C 1
ATOM 624 O O . ARG A 1 79 ? -4.396 8.652 -12.227 1.00 98.06 79 ARG A O 1
ATOM 631 N N . PHE A 1 80 ? -5.124 8.476 -10.089 1.00 98.06 80 PHE A N 1
ATOM 632 C CA . PHE A 1 80 ? -5.989 7.309 -10.295 1.00 98.06 80 PHE A CA 1
ATOM 633 C C . PHE A 1 80 ? -7.286 7.722 -11.006 1.00 98.06 80 PHE A C 1
ATOM 635 O O . PHE A 1 80 ? -7.658 7.090 -11.996 1.00 98.06 80 PHE A O 1
ATOM 642 N N . GLU A 1 81 ? -7.912 8.825 -10.583 1.00 97.56 81 GLU A N 1
ATOM 643 C CA . GLU A 1 81 ? -9.129 9.373 -11.200 1.00 97.56 81 GLU A CA 1
ATOM 644 C C . GLU A 1 81 ? -8.917 9.773 -12.669 1.00 97.56 81 GLU A C 1
ATOM 646 O O . GLU A 1 81 ? -9.675 9.339 -13.534 1.00 97.56 81 GLU A O 1
ATOM 651 N N . GLU A 1 82 ? -7.843 10.501 -12.984 1.00 97.62 82 GLU A N 1
ATOM 652 C CA . GLU A 1 82 ? -7.464 10.901 -14.350 1.00 97.62 82 GLU A CA 1
ATOM 653 C C . GLU A 1 82 ? -7.308 9.707 -15.303 1.00 97.62 82 GLU A C 1
ATOM 655 O O . GLU A 1 82 ? -7.529 9.824 -16.509 1.00 97.62 82 GLU A O 1
ATOM 660 N N . ARG A 1 83 ? -6.915 8.541 -14.776 1.00 97.31 83 ARG A N 1
ATOM 661 C CA . ARG A 1 83 ? -6.752 7.306 -15.557 1.00 97.31 83 ARG A CA 1
ATOM 662 C C . ARG A 1 83 ? -8.005 6.432 -15.561 1.00 97.31 83 ARG A C 1
ATOM 664 O O . ARG A 1 83 ? -8.014 5.445 -16.300 1.00 97.31 83 ARG A O 1
ATOM 671 N N . GLY A 1 84 ? -9.032 6.785 -14.785 1.00 97.44 84 GLY A N 1
ATOM 672 C CA . GLY A 1 84 ? -10.250 5.997 -14.597 1.00 97.44 84 GLY A CA 1
ATOM 673 C C . GLY A 1 84 ? -10.022 4.705 -13.810 1.00 97.44 84 GLY A C 1
ATOM 674 O O . GLY A 1 84 ? -10.666 3.700 -14.101 1.00 97.44 84 GLY A O 1
ATOM 675 N N . LEU A 1 85 ? -9.072 4.698 -12.868 1.00 98.06 85 LEU A N 1
ATOM 676 C CA . LEU A 1 85 ? -8.662 3.510 -12.115 1.00 98.06 85 LEU A CA 1
ATOM 677 C C . LEU A 1 85 ? -9.160 3.560 -10.664 1.00 98.06 85 LEU A C 1
ATOM 679 O O . LEU A 1 85 ? -9.097 4.617 -10.034 1.00 98.06 85 LEU A O 1
ATOM 683 N N . PRO A 1 86 ? -9.611 2.430 -10.091 1.00 97.94 86 PRO A N 1
ATOM 684 C CA . PRO A 1 86 ? -10.029 2.386 -8.699 1.00 97.94 86 PRO A CA 1
ATOM 685 C C . PRO A 1 86 ? -8.829 2.332 -7.744 1.00 97.94 86 PRO A C 1
ATOM 687 O O . PRO A 1 86 ? -7.838 1.640 -7.991 1.00 97.94 86 PRO A O 1
ATOM 690 N N . ILE A 1 87 ? -8.962 3.003 -6.600 1.00 98.12 87 ILE A N 1
ATOM 691 C CA . ILE A 1 87 ? -8.035 2.902 -5.472 1.00 98.12 87 ILE A CA 1
ATOM 692 C C . ILE A 1 87 ? -8.804 2.710 -4.159 1.00 98.12 87 ILE A C 1
ATOM 694 O O . ILE A 1 87 ? -9.773 3.414 -3.882 1.00 98.12 87 ILE A O 1
ATOM 698 N N . VAL A 1 88 ? -8.361 1.757 -3.337 1.00 97.81 88 VAL A N 1
ATOM 699 C CA . VAL A 1 88 ? -8.894 1.480 -1.996 1.00 97.81 88 VAL A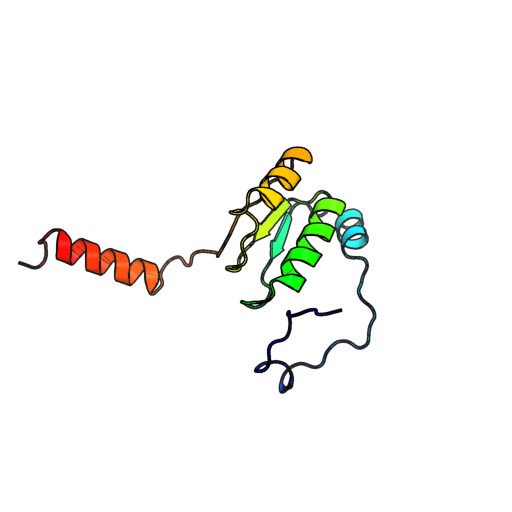 CA 1
ATOM 700 C C . VAL A 1 88 ? -7.751 1.523 -0.990 1.00 97.81 88 VAL A C 1
ATOM 702 O O . VAL A 1 88 ? -6.732 0.868 -1.176 1.00 97.81 88 VAL A O 1
ATOM 705 N N . GLY A 1 89 ? -7.917 2.273 0.092 1.00 95.06 89 GLY A N 1
ATOM 706 C CA . GLY A 1 89 ? -6.897 2.445 1.121 1.00 95.06 89 GLY A CA 1
ATOM 707 C C . GLY A 1 89 ? -7.230 3.629 2.030 1.00 95.06 89 GLY A C 1
ATOM 708 O O . GLY A 1 89 ? -8.293 4.234 1.910 1.00 95.06 89 GLY A O 1
ATOM 709 N N . ASP A 1 90 ? -6.360 4.015 2.951 1.00 95.56 90 ASP A N 1
ATOM 710 C CA . ASP A 1 90 ? -5.119 3.339 3.351 1.00 95.56 90 ASP A CA 1
ATOM 711 C C . ASP A 1 90 ? -5.346 2.576 4.668 1.00 95.56 90 ASP A C 1
ATOM 713 O O . ASP A 1 90 ? -6.344 2.823 5.347 1.00 95.56 90 ASP A O 1
ATOM 717 N N . ASP A 1 91 ? -4.405 1.705 5.045 1.00 95.44 91 ASP A N 1
ATOM 718 C CA . ASP A 1 91 ? -4.419 0.931 6.300 1.00 95.44 91 ASP A CA 1
ATOM 719 C C . ASP A 1 91 ? -5.629 -0.018 6.446 1.00 95.44 91 ASP A C 1
ATOM 721 O O . ASP A 1 91 ? -6.731 0.358 6.868 1.00 95.44 91 ASP A O 1
ATOM 725 N N . ILE A 1 92 ? -5.434 -1.294 6.087 1.00 94.69 92 ILE A N 1
ATOM 726 C CA . ILE A 1 92 ? -6.519 -2.281 6.125 1.00 94.69 92 ILE A CA 1
ATOM 727 C C . ILE A 1 92 ? -7.013 -2.501 7.560 1.00 94.69 92 ILE A C 1
ATOM 729 O O . ILE A 1 92 ? -6.243 -2.667 8.505 1.00 94.69 92 ILE A O 1
ATOM 733 N N . LYS A 1 93 ? -8.336 -2.562 7.734 1.00 93.25 93 LYS A N 1
ATOM 734 C CA . LYS A 1 93 ? -8.934 -2.875 9.033 1.00 93.25 93 LYS A CA 1
ATOM 735 C C . LYS A 1 93 ? -8.986 -4.376 9.275 1.00 93.25 93 LYS A C 1
ATOM 737 O O . LYS A 1 93 ? -9.464 -5.136 8.438 1.00 93.25 93 LYS A O 1
ATOM 742 N N . SER A 1 94 ? -8.632 -4.774 10.490 1.00 91.81 94 SER A N 1
ATOM 743 C CA . SER A 1 94 ? -8.993 -6.084 11.031 1.00 91.81 94 SER A CA 1
ATOM 744 C C . SER A 1 94 ? -10.465 -6.113 11.450 1.00 91.81 94 SER A C 1
ATOM 746 O O . SER A 1 94 ? -11.023 -5.093 11.860 1.00 91.81 94 SER A O 1
ATOM 748 N N . GLN A 1 95 ? -11.081 -7.297 11.413 1.00 92.44 95 GLN A N 1
ATOM 749 C CA . GLN A 1 95 ? -12.456 -7.498 11.890 1.00 92.44 95 GLN A CA 1
ATOM 750 C C . GLN A 1 95 ? -12.590 -7.172 13.386 1.00 92.44 95 GLN A C 1
ATOM 752 O O . GLN A 1 95 ? -13.451 -6.392 13.788 1.00 92.44 95 GLN A O 1
ATOM 757 N N . VAL A 1 96 ? -11.698 -7.738 14.205 1.00 94.06 96 VAL A N 1
ATOM 758 C CA . VAL A 1 96 ? -11.619 -7.503 15.650 1.00 94.06 96 VAL A CA 1
ATOM 759 C C . VAL A 1 96 ? -10.160 -7.257 16.014 1.00 94.06 96 VAL A C 1
ATOM 761 O O . VAL A 1 96 ? -9.292 -8.082 15.753 1.00 94.06 96 VAL A O 1
ATOM 764 N N . GLY A 1 97 ? -9.881 -6.099 16.601 1.00 93.31 97 GLY A N 1
ATOM 765 C CA . GLY A 1 97 ? -8.538 -5.685 16.993 1.00 93.31 97 GLY A CA 1
ATOM 766 C C . GLY A 1 97 ? -8.582 -4.644 18.103 1.00 93.31 97 GLY A C 1
ATOM 767 O O . GLY A 1 97 ? -9.653 -4.142 18.455 1.00 93.31 97 GLY A O 1
ATOM 768 N N . ALA A 1 98 ? -7.414 -4.292 18.640 1.00 95.94 98 ALA A N 1
ATOM 769 C CA . ALA A 1 98 ? -7.309 -3.389 19.786 1.00 95.94 98 ALA A CA 1
ATOM 770 C C . ALA A 1 98 ? -8.025 -2.045 19.550 1.00 95.94 98 ALA A C 1
ATOM 772 O O . ALA A 1 98 ? -8.765 -1.581 20.413 1.00 95.94 98 ALA A O 1
ATOM 773 N N . THR A 1 99 ? -7.894 -1.460 18.355 1.00 93.88 99 THR A N 1
ATOM 774 C CA . THR A 1 99 ? -8.511 -0.167 18.019 1.00 93.88 99 THR A CA 1
ATOM 775 C C . THR A 1 99 ? -10.039 -0.191 18.083 1.00 93.88 99 THR A C 1
ATOM 777 O O . THR A 1 99 ? -10.646 0.756 18.591 1.00 93.88 99 THR A O 1
ATOM 780 N N . ILE A 1 100 ? -10.684 -1.242 17.563 1.00 94.19 100 ILE A N 1
ATOM 781 C CA . ILE A 1 100 ? -12.149 -1.348 17.610 1.00 94.19 100 ILE A CA 1
ATOM 782 C C . ILE A 1 100 ? -12.621 -1.737 19.011 1.00 94.19 100 ILE A C 1
ATOM 784 O O . ILE A 1 100 ? -13.572 -1.134 19.502 1.00 94.19 100 ILE A O 1
ATOM 788 N N . LEU A 1 101 ? -11.911 -2.646 19.689 1.00 95.75 101 LEU A N 1
ATOM 789 C CA . LEU A 1 101 ? -12.221 -3.049 21.060 1.00 95.75 101 LEU A CA 1
ATOM 790 C C . LEU A 1 101 ? -12.183 -1.847 22.011 1.00 95.75 101 LEU A C 1
ATOM 792 O O . LEU A 1 101 ? -13.163 -1.578 22.700 1.00 95.75 101 LEU A O 1
ATOM 796 N N . HIS A 1 102 ? -11.097 -1.071 21.981 1.00 96.06 102 HIS A N 1
ATOM 797 C CA . HIS A 1 102 ? -10.961 0.152 22.768 1.00 96.06 102 HIS A CA 1
ATOM 798 C C . HIS A 1 102 ? -12.109 1.127 22.483 1.00 96.06 102 HIS A C 1
ATOM 800 O O . HIS A 1 102 ? -12.771 1.594 23.402 1.00 96.06 102 HIS A O 1
ATOM 806 N N . ARG A 1 103 ? -12.407 1.392 21.204 1.00 95.12 103 ARG A N 1
ATOM 807 C CA . ARG A 1 103 ? -13.479 2.317 20.805 1.00 95.12 103 ARG A CA 1
ATOM 808 C C . ARG A 1 103 ? -14.851 1.890 21.322 1.00 95.12 103 ARG A C 1
ATOM 810 O O . ARG A 1 103 ? -15.628 2.747 21.739 1.00 95.12 103 ARG A O 1
ATOM 817 N N . VAL A 1 104 ? -15.150 0.592 21.278 1.00 95.38 104 VAL A N 1
ATOM 818 C CA . VAL A 1 104 ? -16.400 0.037 21.810 1.00 95.38 104 VAL A CA 1
ATOM 819 C C . VAL A 1 104 ? -16.450 0.215 23.326 1.00 95.38 104 VAL A C 1
ATOM 821 O O . VAL A 1 104 ? -17.422 0.778 23.817 1.00 95.38 104 VAL A O 1
ATOM 824 N N . LEU A 1 105 ? -15.389 -0.149 24.053 1.00 95.19 105 LEU A N 1
ATOM 825 C CA . LEU A 1 105 ? -15.323 0.006 25.511 1.00 95.19 105 LEU A CA 1
ATOM 826 C C . LEU A 1 105 ? -15.476 1.469 25.950 1.00 95.19 105 LEU A C 1
ATOM 828 O O . LEU A 1 105 ? -16.309 1.772 26.802 1.00 95.19 105 LEU A O 1
ATOM 832 N N . THR A 1 106 ? -14.743 2.399 25.328 1.00 95.44 106 THR A N 1
ATOM 833 C CA . THR A 1 106 ? -14.871 3.836 25.618 1.00 95.44 106 THR A CA 1
ATOM 834 C C . THR A 1 106 ? -16.289 4.337 25.342 1.00 95.44 106 THR A C 1
ATOM 836 O O . THR A 1 106 ? -16.819 5.147 26.103 1.00 95.44 106 THR A O 1
ATOM 839 N N . ARG A 1 107 ? -16.933 3.854 24.271 1.00 93.88 107 ARG A N 1
ATOM 840 C CA . ARG A 1 107 ? -18.317 4.221 23.952 1.00 93.88 107 ARG A CA 1
ATOM 841 C C . ARG A 1 107 ? -19.297 3.683 24.994 1.00 93.88 107 ARG A C 1
ATOM 843 O O . ARG A 1 107 ? -20.150 4.449 25.424 1.00 93.88 107 ARG A O 1
ATOM 850 N N . CYS A 1 108 ? -19.145 2.431 25.425 1.00 92.75 108 CYS A N 1
ATOM 851 C CA . CYS A 1 108 ? -19.978 1.820 26.464 1.00 92.75 108 CYS A CA 1
ATOM 852 C C . CYS A 1 108 ? -19.881 2.570 27.799 1.00 92.75 108 CYS A C 1
ATOM 854 O O . CYS A 1 108 ? -20.912 2.873 28.398 1.00 92.75 108 CYS A O 1
ATOM 856 N N . LEU A 1 109 ? -18.662 2.925 28.225 1.00 93.50 109 LEU A N 1
ATOM 857 C CA . LEU A 1 109 ? -18.433 3.724 29.435 1.00 93.50 109 LEU A CA 1
ATOM 858 C C . LEU A 1 109 ? -19.087 5.107 29.330 1.00 93.50 109 LEU A C 1
ATOM 860 O O . LEU A 1 109 ? -19.698 5.577 30.284 1.00 93.50 109 LEU A O 1
ATOM 864 N N . LYS A 1 110 ? -19.018 5.740 28.153 1.00 90.69 110 LYS A N 1
ATOM 865 C CA . LYS A 1 110 ? -19.646 7.045 27.911 1.00 90.69 110 LYS A CA 1
ATOM 866 C C . LYS A 1 110 ? -21.178 6.996 27.970 1.00 90.69 110 LYS A C 1
ATOM 868 O O . LYS A 1 110 ? -21.789 7.970 28.393 1.00 90.69 110 LYS A O 1
ATOM 873 N N . THR A 1 111 ? -21.805 5.911 27.512 1.00 87.25 111 THR A N 1
ATOM 874 C CA . THR A 1 111 ? -23.274 5.794 27.425 1.00 87.25 111 THR A CA 1
ATOM 875 C C . THR A 1 111 ? -23.947 5.276 28.701 1.00 87.25 111 THR A C 1
ATOM 877 O O . THR A 1 111 ? -25.158 5.099 28.691 1.00 87.25 111 THR A O 1
ATOM 880 N N . GLY A 1 112 ? -23.203 5.038 29.788 1.00 66.44 112 GLY A N 1
ATOM 881 C CA . GLY A 1 112 ? -23.782 4.761 31.112 1.00 66.44 1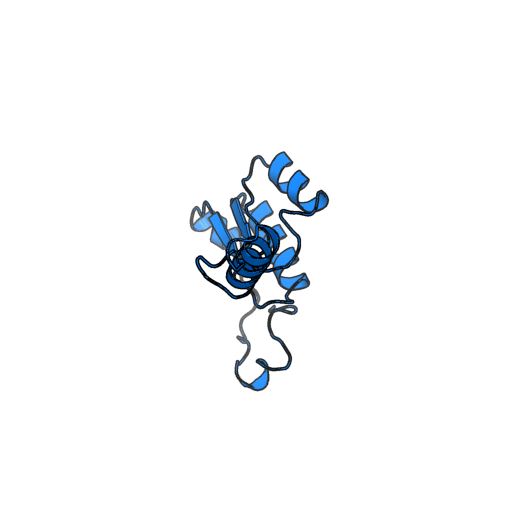12 GLY A CA 1
ATOM 882 C C . GLY A 1 112 ? -24.362 3.357 31.321 1.00 66.44 112 GLY A C 1
ATOM 883 O O . GLY A 1 112 ? -25.082 3.144 32.283 1.00 66.44 112 GLY A O 1
ATOM 884 N N . VAL A 1 113 ? -24.042 2.378 30.466 1.00 61.53 113 VAL A N 1
ATOM 885 C CA . VAL A 1 113 ? -24.548 0.988 30.607 1.00 61.53 113 VAL A CA 1
ATOM 886 C C . VAL A 1 113 ? -23.865 0.230 31.766 1.00 61.53 113 VAL A C 1
ATOM 888 O O . VAL A 1 113 ? -24.265 -0.874 32.109 1.00 61.53 113 VAL A O 1
ATOM 891 N N . LEU A 1 114 ? -22.831 0.819 32.374 1.00 56.34 114 LEU A N 1
ATOM 892 C CA . LEU A 1 114 ? -22.079 0.260 33.505 1.00 56.34 114 LEU A CA 1
ATOM 893 C C . LEU A 1 114 ? -22.289 1.056 34.810 1.00 56.34 114 LEU A C 1
ATOM 895 O O . LEU A 1 114 ? -21.373 1.119 35.628 1.00 56.34 114 LEU A O 1
ATOM 899 N N . GLN A 1 115 ? -23.453 1.694 34.981 1.00 52.62 115 GLN A N 1
ATOM 900 C CA . GLN A 1 115 ? -23.886 2.231 36.280 1.00 52.62 115 GLN A CA 1
ATOM 901 C C . GLN A 1 115 ? -24.700 1.202 37.057 1.00 52.62 115 GLN A C 1
ATOM 903 O O . GLN A 1 115 ? -25.535 0.520 36.422 1.00 52.62 115 GLN A O 1
#